Protein AF-A0A7Y6K4Y2-F1 (afdb_monomer_lite)

Secondary structure (DSSP, 8-state):
----PPPPP-TT---HHHHHHHHHTTHHHHSS--HHHHHHHH-HHHHHHHHHHS----GGG-SHHHHHHHHHHHHHHS-HHHHHHHHHHHHHHHHHHHHH-HHHHHHHHHHHHHHHHH-TTS-HHHHHHHHHHHHHHHHHHHHHTT-

pLDDT: mean 89.38, std 15.63, range [39.25, 98.62]

InterPro domains:
  IPR052194 Guanosine-3',5'-bis(diphosphate) 3'-pyrophosphohydrolase [PTHR46246] (15-105)

Sequence (147 aa):
MPLRRPPRQLEGKPDRARFAAAWLHDTAEDTAVPLSLIETEFGTRVGQLVGELTAISTPEDGDRATRKALDRTHTAQASAAAQTIKAADLISNLSTVEARDPQFAAVYMREKQLLLEVLTKADERLRSDVRAIIEDYFTRQGSDERA

Foldseek 3Di:
DDDDDDPDDDDPDPPVLLVLLLVCQCVCPVHPDHLVVVCVPVNDSNSLLSVLSHQDDDPVQDDPVSSLVRSLVSNLPGAQSSLQSVLVVLLVVLVPCCVVPVPCNVVVLVSVVSSLVSSPSYDVVSSVSSVVSSVVVVVVVVVVVVD

Radius of gyration: 18.82 Å; chains: 1; bounding box: 38×26×80 Å

Structure (mmCIF, N/CA/C/O backbone):
data_AF-A0A7Y6K4Y2-F1
#
_entry.id   AF-A0A7Y6K4Y2-F1
#
loop_
_atom_site.group_PDB
_atom_site.id
_atom_site.type_symbol
_atom_site.label_atom_id
_atom_site.label_alt_id
_atom_site.label_comp_id
_atom_site.label_asym_id
_atom_site.label_entity_id
_atom_site.label_seq_id
_atom_site.pdbx_PDB_ins_code
_atom_site.Cartn_x
_atom_site.Cartn_y
_atom_site.Cartn_z
_atom_site.occupancy
_atom_site.B_iso_or_equiv
_atom_site.auth_seq_id
_atom_site.auth_comp_id
_atom_site.auth_asym_id
_atom_site.auth_atom_id
_atom_site.pdbx_PDB_model_num
ATOM 1 N N . MET A 1 1 ? -1.873 -12.175 -53.356 1.00 43.81 1 MET A N 1
ATOM 2 C CA . MET A 1 1 ? -1.068 -11.932 -52.139 1.00 43.81 1 MET A CA 1
ATOM 3 C C . MET A 1 1 ? -2.035 -11.628 -50.996 1.00 43.81 1 MET A C 1
ATOM 5 O O . MET A 1 1 ? -2.690 -10.595 -51.076 1.00 43.81 1 MET A O 1
ATOM 9 N N . PRO A 1 2 ? -2.264 -12.520 -50.016 1.00 47.53 2 PRO A N 1
ATOM 10 C CA . PRO A 1 2 ? -3.248 -12.244 -48.977 1.00 47.53 2 PRO A CA 1
ATOM 11 C C . PRO A 1 2 ? -2.631 -11.356 -47.891 1.00 47.53 2 PRO A C 1
ATOM 13 O O . PRO A 1 2 ? -1.590 -11.675 -47.317 1.00 47.53 2 PRO A O 1
ATOM 16 N N . LEU A 1 3 ? -3.287 -10.228 -47.628 1.00 46.34 3 LEU A N 1
ATOM 17 C CA . LEU A 1 3 ? -2.974 -9.303 -46.544 1.00 46.34 3 LEU A CA 1
ATOM 18 C C . LEU A 1 3 ? -3.149 -10.023 -45.196 1.00 46.34 3 LEU A C 1
ATOM 20 O O . LEU A 1 3 ? -4.267 -10.365 -44.804 1.00 46.34 3 LEU A O 1
ATOM 24 N N . ARG A 1 4 ? -2.046 -10.254 -44.474 1.00 54.81 4 ARG A N 1
ATOM 25 C CA . ARG A 1 4 ? -2.077 -10.665 -43.063 1.00 54.81 4 ARG A CA 1
ATOM 26 C C . ARG A 1 4 ? -2.702 -9.522 -42.260 1.00 54.81 4 ARG A C 1
ATOM 28 O O . ARG A 1 4 ? -2.071 -8.485 -42.079 1.00 54.81 4 ARG A O 1
ATOM 35 N N . ARG A 1 5 ? -3.931 -9.698 -41.765 1.00 50.78 5 ARG A N 1
ATOM 36 C CA . ARG A 1 5 ? -4.442 -8.841 -40.684 1.00 50.78 5 ARG A CA 1
ATOM 37 C C . ARG A 1 5 ? -3.547 -9.058 -39.455 1.00 50.78 5 ARG A C 1
ATOM 39 O O . ARG A 1 5 ? -3.260 -10.220 -39.153 1.00 50.78 5 ARG A O 1
ATOM 46 N N . PRO A 1 6 ? -3.102 -8.006 -38.746 1.00 49.78 6 PRO A N 1
ATOM 47 C CA . PRO A 1 6 ? -2.457 -8.200 -37.455 1.00 49.78 6 PRO A CA 1
ATOM 48 C C . PRO A 1 6 ? -3.442 -8.906 -36.506 1.00 49.78 6 PRO A C 1
ATOM 50 O O . PRO A 1 6 ? -4.658 -8.701 -36.626 1.00 49.78 6 PRO A O 1
ATOM 53 N N . PRO A 1 7 ? -2.960 -9.777 -35.602 1.00 52.00 7 PRO A N 1
ATOM 54 C CA . PRO A 1 7 ? -3.830 -10.437 -34.641 1.00 52.00 7 PRO A CA 1
ATOM 55 C C . PRO A 1 7 ? -4.555 -9.369 -33.819 1.00 52.00 7 PRO A C 1
ATOM 57 O O . PRO A 1 7 ? -3.923 -8.436 -33.322 1.00 52.00 7 PRO A O 1
ATOM 60 N N . ARG A 1 8 ? -5.885 -9.504 -33.695 1.00 55.81 8 ARG A N 1
ATOM 61 C CA . ARG A 1 8 ? -6.684 -8.725 -32.741 1.00 55.81 8 ARG A CA 1
ATOM 62 C C . ARG A 1 8 ? -5.973 -8.790 -31.393 1.00 55.81 8 ARG A C 1
ATOM 64 O O . ARG A 1 8 ? -5.749 -9.887 -30.875 1.00 55.81 8 ARG A O 1
ATOM 71 N N . GLN A 1 9 ? -5.582 -7.634 -30.864 1.00 47.59 9 GLN A N 1
ATOM 72 C CA . GLN A 1 9 ? -5.119 -7.540 -29.490 1.00 47.59 9 GLN A CA 1
ATOM 73 C C . GLN A 1 9 ? -6.189 -8.151 -28.587 1.00 47.59 9 GLN A C 1
ATOM 75 O O . GLN A 1 9 ? -7.390 -8.034 -28.826 1.00 47.59 9 GLN A O 1
ATOM 80 N N . LEU A 1 10 ? -5.706 -8.918 -27.624 1.00 41.88 10 LEU A N 1
ATOM 81 C CA . LEU A 1 10 ? -6.474 -9.822 -26.791 1.00 41.88 10 LEU A CA 1
ATOM 82 C C . LEU A 1 10 ? -7.302 -9.022 -25.783 1.00 41.88 10 LEU A C 1
ATOM 84 O O . LEU A 1 10 ? -6.910 -8.881 -24.628 1.00 41.88 10 LEU A O 1
ATOM 88 N N . GLU A 1 11 ? -8.441 -8.499 -26.221 1.00 39.25 11 GLU A N 1
ATOM 89 C CA . GLU A 1 11 ? -9.492 -8.031 -25.322 1.00 39.25 11 GLU A CA 1
ATOM 90 C C . GLU A 1 11 ? -9.964 -9.221 -24.471 1.00 39.25 11 GLU A C 1
ATOM 92 O O . GLU A 1 11 ? -10.426 -10.235 -24.995 1.00 39.25 11 GLU A O 1
ATOM 97 N N . GLY A 1 12 ? -9.777 -9.122 -23.150 1.00 47.88 12 GLY A N 1
ATOM 98 C CA . GLY A 1 12 ? -10.297 -10.087 -22.177 1.00 47.88 12 GLY A CA 1
ATOM 99 C C . GLY A 1 12 ? -9.300 -11.071 -21.551 1.00 47.88 12 GLY A C 1
ATOM 100 O O . GLY A 1 12 ? -9.737 -11.969 -20.834 1.00 47.88 12 GLY A O 1
ATOM 101 N N . LYS A 1 13 ? -7.977 -10.946 -21.751 1.00 51.12 13 LYS A N 1
ATOM 102 C CA . LYS A 1 13 ? -7.033 -11.740 -20.936 1.00 51.12 13 LYS A CA 1
ATOM 103 C C . LYS A 1 13 ? -6.930 -11.168 -19.514 1.00 51.12 13 LYS A C 1
ATOM 105 O O . LYS A 1 13 ? -6.742 -9.960 -19.386 1.00 51.12 13 LYS A O 1
ATOM 110 N N . PRO A 1 14 ? -6.990 -12.005 -18.456 1.00 58.53 14 PRO A N 1
ATOM 111 C CA . PRO A 1 14 ? -6.700 -11.549 -17.102 1.00 58.53 14 PRO A CA 1
ATOM 112 C C . PRO A 1 14 ? -5.293 -10.949 -17.063 1.00 58.53 14 PRO A C 1
ATOM 114 O O . PRO A 1 14 ? -4.358 -11.531 -17.626 1.00 58.53 14 PRO A O 1
ATOM 117 N N . ASP A 1 15 ? -5.153 -9.792 -16.415 1.00 79.31 15 ASP A N 1
ATOM 118 C CA . ASP A 1 15 ? -3.868 -9.122 -16.230 1.00 79.31 15 ASP A CA 1
ATOM 119 C C . ASP A 1 15 ? -2.993 -9.963 -15.290 1.00 79.31 15 ASP A C 1
ATOM 121 O O . ASP A 1 15 ? -2.992 -9.804 -14.071 1.00 79.31 15 ASP A O 1
ATOM 125 N N . ARG A 1 16 ? -2.278 -10.933 -15.871 1.00 89.00 16 ARG A N 1
ATOM 126 C CA . ARG A 1 16 ? -1.392 -11.848 -15.141 1.00 89.00 16 ARG A CA 1
ATOM 127 C C . ARG A 1 16 ? -0.328 -11.092 -14.353 1.00 89.00 16 ARG A C 1
ATOM 129 O O . ARG A 1 16 ? 0.051 -11.555 -13.282 1.00 89.00 16 ARG A O 1
ATOM 136 N N . ALA A 1 17 ? 0.119 -9.940 -14.858 1.00 92.25 17 ALA A N 1
ATOM 137 C CA . ALA A 1 17 ? 1.111 -9.129 -14.171 1.00 92.25 17 ALA A CA 1
ATOM 138 C C . ALA A 1 17 ? 0.533 -8.520 -12.892 1.00 92.25 17 ALA A C 1
ATOM 140 O O . ALA A 1 17 ? 1.201 -8.536 -11.865 1.00 92.25 17 ALA A O 1
ATOM 141 N N . ARG A 1 18 ? -0.731 -8.079 -12.916 1.00 93.44 18 ARG A N 1
ATOM 142 C CA . ARG A 1 18 ? -1.435 -7.621 -11.712 1.00 93.44 18 ARG A CA 1
ATOM 143 C C . ARG A 1 18 ? -1.526 -8.712 -10.641 1.00 93.44 18 ARG A C 1
ATOM 145 O O . ARG A 1 18 ? -1.297 -8.422 -9.474 1.00 93.44 18 ARG A O 1
ATOM 152 N N . PHE A 1 19 ? -1.834 -9.955 -11.015 1.00 94.69 19 PHE A N 1
ATOM 153 C CA . PHE A 1 19 ? -1.872 -11.061 -10.049 1.00 94.69 19 PHE A CA 1
ATOM 154 C C . PHE A 1 19 ? -0.486 -11.384 -9.487 1.00 94.69 19 PHE A C 1
ATOM 156 O O . PHE A 1 19 ? -0.349 -11.511 -8.276 1.00 94.69 19 PHE A O 1
ATOM 163 N N . ALA A 1 20 ? 0.539 -11.479 -10.338 1.00 96.56 20 ALA A N 1
ATOM 164 C CA . ALA A 1 20 ? 1.909 -11.703 -9.880 1.00 96.56 20 ALA A CA 1
ATOM 165 C C . ALA A 1 20 ? 2.381 -10.581 -8.941 1.00 96.56 20 ALA A C 1
ATOM 167 O O . ALA A 1 20 ? 2.916 -10.859 -7.875 1.00 96.56 20 ALA A O 1
ATOM 168 N N . ALA A 1 21 ? 2.107 -9.321 -9.288 1.00 97.31 21 ALA A N 1
ATOM 169 C CA . ALA A 1 21 ? 2.432 -8.180 -8.441 1.00 97.31 21 ALA A CA 1
ATOM 170 C C . ALA A 1 21 ? 1.672 -8.205 -7.108 1.00 97.31 21 ALA A C 1
ATOM 172 O O . ALA A 1 21 ? 2.263 -7.892 -6.086 1.00 97.31 21 ALA A O 1
ATOM 173 N N . ALA A 1 22 ? 0.404 -8.631 -7.085 1.00 96.25 22 ALA A N 1
ATOM 174 C CA . ALA A 1 22 ? -0.340 -8.797 -5.835 1.00 96.25 22 ALA A CA 1
ATOM 175 C C . ALA A 1 22 ? 0.308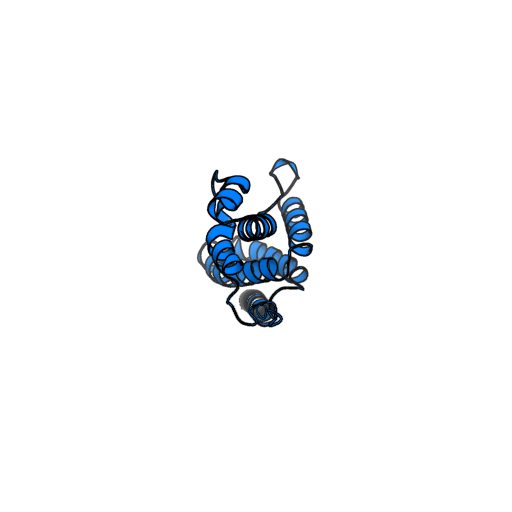 -9.836 -4.905 1.00 96.25 22 ALA A C 1
ATOM 177 O O . ALA A 1 22 ? 0.389 -9.613 -3.702 1.00 96.25 22 ALA A O 1
ATOM 178 N N . TRP A 1 23 ? 0.830 -10.936 -5.453 1.00 96.31 23 TRP A N 1
ATOM 179 C CA . TRP A 1 23 ? 1.582 -11.925 -4.672 1.00 96.31 23 TRP A CA 1
ATOM 180 C C . TRP A 1 23 ? 2.936 -11.408 -4.170 1.00 96.31 23 TRP A C 1
ATOM 182 O O . TRP A 1 23 ? 3.405 -11.865 -3.135 1.00 96.31 23 TRP A O 1
ATOM 192 N N . LEU A 1 24 ? 3.560 -10.477 -4.893 1.00 96.88 24 LEU A N 1
ATOM 193 C CA . LEU A 1 24 ? 4.919 -9.992 -4.626 1.00 96.88 24 LEU A CA 1
ATOM 194 C C . LEU A 1 24 ? 4.972 -8.618 -3.944 1.00 96.88 24 LEU A C 1
ATOM 196 O O . LEU A 1 24 ? 6.067 -8.102 -3.734 1.00 96.88 24 LEU A O 1
ATOM 200 N N . HIS A 1 25 ? 3.829 -8.005 -3.632 1.00 95.50 25 HIS A N 1
ATOM 201 C CA . HIS A 1 25 ? 3.756 -6.577 -3.307 1.00 95.50 25 HIS A CA 1
ATOM 202 C C . HIS A 1 25 ? 4.627 -6.154 -2.112 1.00 95.50 25 HIS A C 1
ATOM 204 O O . HIS A 1 25 ? 5.246 -5.096 -2.182 1.00 95.50 25 HIS A O 1
ATOM 210 N N . ASP A 1 26 ? 4.748 -7.011 -1.096 1.00 94.00 26 ASP A N 1
ATOM 211 C CA . ASP A 1 26 ? 5.583 -6.770 0.089 1.00 94.00 26 ASP A CA 1
ATOM 212 C C . ASP A 1 26 ? 7.004 -7.331 -0.046 1.00 94.00 26 ASP A C 1
ATOM 214 O O . ASP A 1 26 ? 7.861 -7.083 0.794 1.00 94.00 26 ASP A O 1
ATOM 218 N N . THR A 1 27 ? 7.311 -8.082 -1.109 1.00 95.75 27 THR A N 1
ATOM 219 C CA . THR A 1 27 ? 8.594 -8.803 -1.214 1.00 95.75 27 THR A CA 1
ATOM 220 C C . THR A 1 27 ? 9.790 -7.852 -1.194 1.00 95.75 27 THR A C 1
ATOM 222 O O . THR A 1 27 ? 10.799 -8.163 -0.569 1.00 95.75 27 THR A O 1
ATOM 225 N N . ALA A 1 28 ? 9.684 -6.696 -1.847 1.00 93.88 28 ALA A N 1
ATOM 226 C CA . ALA A 1 28 ? 10.754 -5.700 -1.854 1.00 93.88 28 ALA A CA 1
ATOM 227 C C . ALA A 1 28 ? 10.840 -4.878 -0.552 1.00 93.88 28 ALA A C 1
ATOM 229 O O . ALA A 1 28 ? 11.876 -4.268 -0.306 1.00 93.88 28 ALA A O 1
ATOM 230 N N . GLU A 1 29 ? 9.773 -4.843 0.256 1.00 91.62 29 GLU A N 1
ATOM 231 C CA . GLU A 1 29 ? 9.711 -4.074 1.510 1.00 91.62 29 GLU A CA 1
ATOM 232 C C . GLU A 1 29 ? 10.145 -4.930 2.711 1.00 91.62 29 GLU A C 1
ATOM 234 O O . GLU A 1 29 ? 10.975 -4.507 3.514 1.00 91.62 29 GLU A O 1
ATOM 239 N N . ASP A 1 30 ? 9.657 -6.169 2.783 1.00 93.06 30 ASP A N 1
ATOM 240 C CA . ASP A 1 30 ? 9.824 -7.058 3.938 1.00 93.06 30 ASP A CA 1
ATOM 241 C C . ASP A 1 30 ? 11.028 -8.003 3.821 1.00 93.06 30 ASP A C 1
ATOM 243 O O . ASP A 1 30 ? 11.335 -8.767 4.742 1.00 93.06 30 ASP A O 1
ATOM 247 N N . THR A 1 31 ? 11.721 -7.994 2.681 1.00 94.88 31 THR A N 1
ATOM 248 C CA . THR A 1 31 ? 12.863 -8.879 2.430 1.00 94.88 31 THR A CA 1
ATOM 249 C C . THR A 1 31 ? 14.035 -8.134 1.793 1.00 94.88 31 THR A C 1
ATOM 251 O O . THR A 1 31 ? 13.931 -6.980 1.397 1.00 94.88 31 THR A O 1
ATOM 254 N N . ALA A 1 32 ? 15.176 -8.814 1.653 1.00 93.31 32 ALA A N 1
ATOM 255 C CA . ALA A 1 32 ? 16.353 -8.272 0.971 1.00 93.31 32 ALA A CA 1
ATOM 256 C C . ALA A 1 32 ? 16.300 -8.407 -0.569 1.00 93.31 32 ALA A C 1
ATOM 258 O O . ALA A 1 32 ? 17.324 -8.233 -1.233 1.00 93.31 32 ALA A O 1
ATOM 259 N N . VAL A 1 33 ? 15.151 -8.773 -1.151 1.00 96.38 33 VAL A N 1
ATOM 260 C CA . VAL A 1 33 ? 15.001 -8.958 -2.602 1.00 96.38 33 VAL A CA 1
ATOM 261 C C . VAL A 1 33 ? 14.873 -7.597 -3.300 1.00 96.38 33 VAL A C 1
ATOM 263 O O . VAL A 1 33 ? 13.907 -6.876 -3.059 1.00 96.38 33 VAL A O 1
ATOM 266 N N . PRO A 1 34 ? 15.791 -7.236 -4.217 1.00 96.25 34 PRO A N 1
ATOM 267 C CA . PRO A 1 34 ? 15.710 -5.963 -4.921 1.00 96.25 34 PRO A CA 1
ATOM 268 C C . PRO A 1 34 ? 14.668 -5.997 -6.049 1.00 96.25 34 PRO A C 1
ATOM 270 O O . PRO A 1 34 ? 14.484 -7.017 -6.719 1.00 96.25 34 PRO A O 1
ATOM 273 N N . LEU A 1 35 ? 14.066 -4.838 -6.348 1.00 96.25 35 LEU A N 1
ATOM 274 C CA . LEU A 1 35 ? 13.123 -4.670 -7.467 1.00 96.25 35 LEU A CA 1
ATOM 275 C C . LEU A 1 35 ? 13.703 -5.123 -8.818 1.00 96.25 35 LEU A C 1
ATOM 277 O O . LEU A 1 35 ? 12.977 -5.674 -9.643 1.00 96.25 35 LEU A O 1
ATOM 281 N N . SER A 1 36 ? 15.011 -4.947 -9.035 1.00 97.00 36 SER A N 1
ATOM 282 C CA . SER A 1 36 ? 15.694 -5.381 -10.261 1.00 97.00 36 SER A CA 1
ATOM 283 C C . SER A 1 36 ? 15.670 -6.899 -10.456 1.00 97.00 36 SER A C 1
ATOM 285 O O . SER A 1 36 ? 15.561 -7.373 -11.588 1.00 97.00 36 SER A O 1
ATOM 287 N N . LEU A 1 37 ? 15.732 -7.673 -9.367 1.00 97.75 37 LEU A N 1
ATOM 288 C CA . LEU A 1 37 ? 15.608 -9.127 -9.431 1.00 97.75 37 LEU A CA 1
ATOM 289 C C . LEU A 1 37 ? 14.164 -9.527 -9.747 1.00 97.75 37 LEU A C 1
ATOM 291 O O . LEU A 1 37 ? 13.946 -10.377 -10.602 1.00 97.75 37 LEU A O 1
ATOM 295 N N . ILE A 1 38 ? 13.177 -8.860 -9.142 1.00 97.50 38 ILE A N 1
ATOM 296 C CA . ILE A 1 38 ? 11.757 -9.086 -9.457 1.00 97.50 38 ILE A CA 1
ATOM 297 C C . ILE A 1 38 ? 11.479 -8.804 -10.938 1.00 97.50 38 ILE A C 1
ATOM 299 O O . ILE A 1 38 ? 10.815 -9.593 -11.608 1.00 97.50 38 ILE A O 1
ATOM 303 N N . GLU A 1 39 ? 12.014 -7.709 -11.476 1.00 96.25 39 GLU A N 1
ATOM 304 C CA . GLU A 1 39 ? 11.907 -7.396 -12.900 1.00 96.25 39 GLU A CA 1
ATOM 305 C C . GLU A 1 39 ? 12.586 -8.452 -13.785 1.00 96.25 39 GLU A C 1
ATOM 307 O O . GLU A 1 39 ? 12.013 -8.845 -14.802 1.00 96.25 39 GLU A O 1
ATOM 312 N N . THR A 1 40 ? 13.767 -8.937 -13.399 1.00 97.25 40 THR A N 1
ATOM 313 C CA . THR A 1 40 ? 14.505 -9.955 -14.166 1.00 97.25 40 THR A CA 1
ATOM 314 C C . THR A 1 40 ? 13.745 -11.283 -14.221 1.00 97.25 40 THR A C 1
ATOM 316 O O . THR A 1 40 ? 13.639 -11.884 -15.288 1.00 97.25 40 THR A O 1
ATOM 319 N N . GLU A 1 41 ? 13.170 -11.717 -13.097 1.00 97.75 41 GLU A N 1
ATOM 320 C CA . GLU A 1 41 ? 12.511 -13.024 -12.971 1.00 97.75 41 GLU A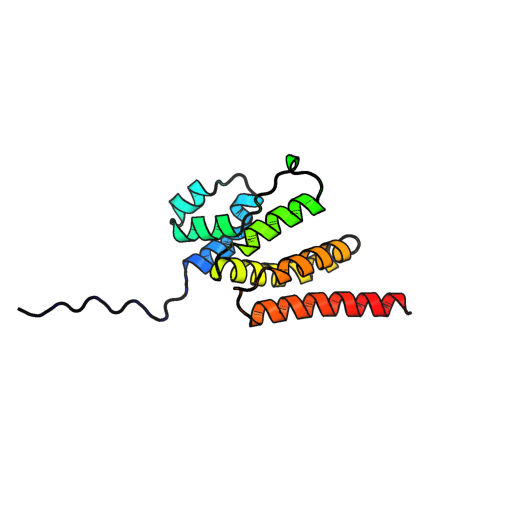 CA 1
ATOM 321 C C . GLU A 1 41 ? 11.049 -13.021 -13.455 1.00 97.75 41 GLU A C 1
ATOM 323 O O . GLU A 1 41 ? 10.579 -13.990 -14.052 1.00 97.75 41 GLU A O 1
ATOM 328 N N . PHE A 1 42 ? 10.310 -11.929 -13.227 1.00 95.56 42 PHE A N 1
ATOM 329 C CA . PHE A 1 42 ? 8.866 -11.849 -13.507 1.00 95.56 42 PHE A CA 1
ATOM 330 C C . PHE A 1 42 ? 8.509 -10.894 -14.655 1.00 95.56 42 PHE A C 1
ATOM 332 O O . PHE A 1 42 ? 7.349 -10.823 -15.078 1.00 95.56 42 PHE A O 1
ATOM 339 N N . GLY A 1 43 ? 9.502 -10.185 -15.192 1.00 96.19 43 GLY A N 1
ATOM 340 C CA . GLY A 1 43 ? 9.369 -9.238 -16.289 1.00 96.19 43 GLY A CA 1
ATOM 341 C C . GLY A 1 43 ? 9.070 -7.806 -15.840 1.00 96.19 43 GLY A C 1
ATOM 342 O O . GLY A 1 43 ? 8.480 -7.549 -14.786 1.00 96.19 43 GLY A O 1
ATOM 343 N N . THR A 1 44 ? 9.405 -6.857 -16.717 1.00 96.31 44 THR A N 1
ATOM 344 C CA . THR A 1 44 ? 9.301 -5.405 -16.491 1.00 96.31 44 THR A CA 1
ATOM 345 C C . THR A 1 44 ? 7.949 -4.956 -15.956 1.00 96.31 44 THR A C 1
ATOM 347 O O . THR A 1 44 ? 7.890 -4.152 -15.031 1.00 96.31 44 THR A O 1
ATOM 350 N N . ARG A 1 45 ? 6.836 -5.485 -16.482 1.00 96.19 45 ARG A N 1
ATOM 351 C CA . ARG A 1 45 ? 5.509 -5.045 -16.027 1.00 96.19 45 ARG A CA 1
ATOM 352 C C . ARG A 1 45 ? 5.233 -5.416 -14.565 1.00 96.19 45 ARG A C 1
ATOM 354 O O . ARG A 1 45 ? 4.586 -4.637 -13.874 1.00 96.19 45 ARG A O 1
ATOM 361 N N . VAL A 1 46 ? 5.703 -6.578 -14.104 1.00 97.38 46 VAL A N 1
ATOM 362 C CA . VAL A 1 46 ? 5.550 -6.997 -12.701 1.00 97.38 46 VAL A CA 1
ATOM 363 C C . VAL A 1 46 ? 6.460 -6.161 -11.811 1.00 97.38 46 VAL A C 1
ATOM 365 O O . VAL A 1 46 ? 5.972 -5.597 -10.839 1.00 97.38 46 VAL A O 1
ATOM 368 N N . GLY A 1 47 ? 7.735 -6.001 -12.184 1.00 97.31 47 GLY A N 1
ATOM 369 C CA . GLY A 1 47 ? 8.683 -5.165 -11.438 1.00 97.31 47 GLY A CA 1
ATOM 370 C C . GLY A 1 47 ? 8.198 -3.722 -11.261 1.00 97.31 47 GLY A C 1
ATOM 371 O O . GLY A 1 47 ? 8.234 -3.195 -10.153 1.00 97.31 47 GLY A O 1
ATOM 372 N N . GLN A 1 48 ? 7.643 -3.116 -12.317 1.00 97.56 48 GLN A N 1
ATOM 373 C CA . GLN A 1 48 ? 7.025 -1.787 -12.251 1.00 97.56 48 GLN A CA 1
ATOM 374 C C . GLN A 1 48 ? 5.862 -1.732 -11.257 1.00 97.56 48 GLN A C 1
ATOM 376 O O . GLN A 1 48 ? 5.820 -0.841 -10.416 1.00 97.56 48 GLN A O 1
ATOM 381 N N . LEU A 1 49 ? 4.930 -2.689 -11.328 1.00 98.00 49 LEU A N 1
ATOM 382 C CA . LEU A 1 49 ? 3.787 -2.726 -10.414 1.00 98.00 49 LEU A CA 1
ATOM 383 C C . LEU A 1 49 ? 4.220 -2.916 -8.959 1.00 98.00 49 LEU A C 1
ATOM 385 O O . LEU A 1 49 ? 3.656 -2.270 -8.086 1.00 98.00 49 LEU A O 1
ATOM 389 N N . VAL A 1 50 ? 5.210 -3.773 -8.699 1.00 98.06 50 VAL A N 1
ATOM 390 C CA . VAL A 1 50 ? 5.745 -3.959 -7.344 1.00 98.06 50 VAL A CA 1
ATOM 391 C C . VAL A 1 50 ? 6.424 -2.677 -6.861 1.00 98.06 50 VAL A C 1
ATOM 393 O O . VAL A 1 50 ? 6.114 -2.222 -5.770 1.00 98.06 50 VAL A O 1
ATOM 396 N N . GLY A 1 51 ? 7.233 -2.012 -7.690 1.00 97.88 51 GLY A N 1
ATOM 397 C CA . GLY A 1 51 ? 7.843 -0.727 -7.323 1.00 97.88 51 GLY A CA 1
ATOM 398 C C . GLY A 1 51 ? 6.824 0.386 -7.039 1.00 97.88 51 GLY A C 1
ATOM 399 O O . GLY A 1 51 ? 7.027 1.206 -6.147 1.00 97.88 51 GLY A O 1
ATOM 400 N N . GLU A 1 52 ? 5.690 0.403 -7.745 1.00 98.31 52 GLU A N 1
ATOM 401 C CA . GLU A 1 52 ? 4.568 1.304 -7.439 1.00 98.31 52 GLU A CA 1
ATOM 402 C C . GLU A 1 52 ? 3.887 0.979 -6.091 1.00 98.31 52 GLU A C 1
ATOM 404 O O . GLU A 1 52 ? 3.245 1.849 -5.503 1.00 98.31 52 GLU A O 1
ATOM 409 N N . LEU A 1 53 ? 3.992 -0.265 -5.612 1.00 97.75 53 LEU A N 1
ATOM 410 C CA . LEU A 1 53 ? 3.372 -0.748 -4.374 1.00 97.75 53 LEU A CA 1
ATOM 411 C C . LEU A 1 53 ? 4.279 -0.619 -3.144 1.00 97.75 53 LEU A C 1
ATOM 413 O O . LEU A 1 53 ? 3.744 -0.551 -2.034 1.00 97.75 53 LEU A O 1
ATOM 417 N N . THR A 1 54 ? 5.597 -0.570 -3.337 1.00 96.94 54 THR A N 1
ATOM 418 C CA . THR A 1 54 ? 6.611 -0.481 -2.277 1.00 96.94 54 THR A CA 1
ATOM 419 C C . THR A 1 54 ? 6.705 0.932 -1.695 1.00 96.94 54 THR A C 1
ATOM 421 O O . THR A 1 54 ? 6.684 1.921 -2.436 1.00 96.94 54 THR A O 1
ATOM 424 N N . ALA A 1 55 ? 6.808 1.036 -0.366 1.00 95.50 55 ALA A N 1
ATOM 425 C CA . ALA A 1 55 ? 7.087 2.302 0.308 1.00 95.50 55 ALA A CA 1
ATOM 426 C C . ALA A 1 55 ? 8.435 2.895 -0.138 1.00 95.50 55 ALA A C 1
ATOM 428 O O . ALA A 1 55 ? 9.401 2.173 -0.376 1.00 95.50 55 ALA A O 1
ATOM 429 N N . ILE A 1 56 ? 8.504 4.223 -0.248 1.00 96.12 56 ILE A N 1
ATOM 430 C CA . ILE A 1 56 ? 9.734 4.922 -0.661 1.00 96.12 56 ILE A CA 1
ATOM 431 C C . ILE A 1 56 ? 10.417 5.641 0.497 1.00 96.12 56 ILE A C 1
ATOM 433 O O . ILE A 1 56 ? 11.563 6.057 0.355 1.00 96.12 56 ILE A O 1
ATOM 437 N N . SER A 1 57 ? 9.705 5.832 1.608 1.00 96.56 57 SER A N 1
ATOM 438 C CA . SER A 1 57 ? 10.247 6.538 2.758 1.00 96.56 57 SER A CA 1
ATOM 439 C C . SER A 1 57 ? 11.265 5.694 3.520 1.00 96.56 57 SER A C 1
ATOM 441 O O . SER A 1 57 ? 11.115 4.481 3.673 1.00 96.56 57 SER A O 1
ATOM 443 N N . THR A 1 58 ? 12.286 6.354 4.054 1.00 95.44 58 THR A N 1
ATOM 444 C CA . THR A 1 58 ? 13.304 5.750 4.915 1.00 95.44 58 THR A CA 1
ATOM 445 C C . THR A 1 58 ? 13.220 6.320 6.335 1.00 95.44 58 THR A C 1
ATOM 447 O O . THR A 1 58 ? 12.588 7.357 6.556 1.00 95.44 58 THR A O 1
ATOM 450 N N . PRO A 1 59 ? 13.823 5.669 7.349 1.00 95.12 59 PRO A N 1
ATOM 451 C CA . PRO A 1 59 ? 13.853 6.199 8.715 1.00 95.12 59 PRO A CA 1
ATOM 452 C C . PRO A 1 59 ? 14.428 7.621 8.827 1.00 95.12 59 PRO A C 1
ATOM 454 O O . PRO A 1 59 ? 14.049 8.360 9.735 1.00 95.12 59 PRO A O 1
ATOM 457 N N . GLU A 1 60 ? 15.308 8.007 7.904 1.00 97.12 60 GLU A N 1
ATOM 458 C CA . GLU A 1 60 ? 15.954 9.319 7.839 1.00 97.12 60 GLU A CA 1
ATOM 459 C C . GLU A 1 60 ? 15.014 10.436 7.357 1.00 97.12 60 GLU A C 1
ATOM 461 O O . GLU A 1 60 ? 15.274 11.604 7.642 1.00 97.12 60 GLU A O 1
ATOM 466 N N . ASP A 1 61 ? 13.897 10.100 6.702 1.00 96.94 61 ASP A N 1
ATOM 467 C CA . ASP A 1 61 ? 12.919 11.075 6.194 1.00 96.94 61 ASP A CA 1
ATOM 468 C C . ASP A 1 61 ? 12.073 11.739 7.296 1.00 96.94 61 ASP A C 1
ATOM 470 O O . ASP A 1 61 ? 11.242 12.607 7.022 1.00 96.94 61 ASP A O 1
ATOM 474 N N . GLY A 1 62 ? 12.265 11.348 8.557 1.00 97.12 62 GLY A N 1
ATOM 475 C CA . GLY A 1 62 ? 11.629 11.974 9.713 1.00 97.12 62 GLY A CA 1
ATOM 476 C C . GLY A 1 62 ? 10.679 11.042 10.449 1.00 97.12 62 GLY A C 1
ATOM 477 O O . GLY A 1 62 ? 10.863 9.827 10.473 1.00 97.12 62 GLY A O 1
ATOM 478 N N . ASP A 1 63 ? 9.674 11.610 11.114 1.00 97.69 63 ASP A N 1
ATOM 479 C CA . ASP A 1 63 ? 8.741 10.849 11.946 1.00 97.69 63 ASP A CA 1
ATOM 480 C C . ASP A 1 63 ? 7.753 9.993 11.127 1.00 97.69 63 ASP A C 1
ATOM 482 O O . ASP A 1 63 ? 7.676 10.053 9.899 1.00 97.69 63 ASP A O 1
ATOM 486 N N . ARG A 1 64 ? 6.970 9.156 11.819 1.00 95.88 64 ARG A N 1
ATOM 487 C CA . ARG A 1 64 ? 6.002 8.250 11.179 1.00 95.88 64 ARG A CA 1
ATOM 488 C C . ARG A 1 64 ? 4.997 9.000 10.298 1.00 95.88 64 ARG A C 1
ATOM 490 O O . ARG A 1 64 ? 4.679 8.520 9.212 1.00 95.88 64 ARG A O 1
ATOM 497 N N . ALA A 1 65 ? 4.509 10.152 10.756 1.00 96.19 65 ALA A N 1
ATOM 498 C CA . ALA A 1 65 ? 3.534 10.947 10.019 1.00 96.19 65 ALA A CA 1
ATOM 499 C C . ALA A 1 65 ? 4.124 11.473 8.702 1.00 96.19 65 ALA A C 1
ATOM 501 O O . ALA A 1 65 ? 3.481 11.363 7.654 1.00 96.19 65 ALA A O 1
ATOM 502 N N . THR A 1 66 ? 5.364 11.964 8.745 1.00 97.75 66 THR A N 1
ATOM 503 C CA . THR A 1 66 ? 6.108 12.448 7.576 1.00 97.75 66 THR A CA 1
ATOM 504 C C . THR A 1 66 ? 6.336 11.323 6.572 1.00 97.75 66 THR A C 1
ATOM 506 O O . THR A 1 66 ? 5.949 11.444 5.408 1.00 97.75 66 THR A O 1
ATOM 509 N N . ARG A 1 67 ? 6.839 10.173 7.036 1.00 98.12 67 ARG A N 1
ATOM 510 C CA . ARG A 1 67 ? 7.053 8.988 6.191 1.00 98.12 67 ARG A CA 1
ATOM 511 C C . ARG A 1 67 ? 5.764 8.508 5.519 1.00 98.12 67 ARG A C 1
ATOM 513 O O . ARG A 1 67 ? 5.719 8.335 4.304 1.00 98.12 67 ARG A O 1
ATOM 520 N N . LYS A 1 68 ? 4.658 8.416 6.269 1.00 97.50 68 LYS A N 1
ATOM 521 C CA . LYS A 1 68 ? 3.354 8.030 5.699 1.00 97.50 68 LYS A CA 1
ATOM 522 C C . LYS A 1 68 ? 2.766 9.068 4.745 1.00 97.50 68 LYS A C 1
ATOM 524 O O . LYS A 1 68 ? 1.990 8.698 3.865 1.00 97.50 68 LYS A O 1
ATOM 529 N N . ALA A 1 69 ? 3.116 10.347 4.869 1.00 97.88 69 ALA A N 1
ATOM 530 C CA . ALA A 1 69 ? 2.753 11.360 3.881 1.00 97.88 69 ALA A CA 1
ATOM 531 C C . ALA A 1 69 ? 3.539 11.213 2.567 1.00 97.88 69 ALA A C 1
ATOM 533 O O . ALA A 1 69 ? 2.943 11.339 1.491 1.00 97.88 69 ALA A O 1
ATOM 534 N N . LEU A 1 70 ? 4.832 10.888 2.643 1.00 98.25 70 LEU A N 1
ATOM 535 C CA . LEU A 1 70 ? 5.667 10.601 1.473 1.00 98.25 70 LEU A CA 1
ATOM 536 C C . LEU A 1 70 ? 5.167 9.359 0.726 1.00 98.25 70 LEU A C 1
ATOM 538 O O . LEU A 1 70 ? 4.861 9.444 -0.464 1.00 98.25 70 LEU A O 1
ATOM 542 N N . ASP A 1 71 ? 4.956 8.249 1.439 1.00 98.19 71 ASP A N 1
ATOM 543 C CA . ASP A 1 71 ? 4.448 7.001 0.850 1.00 98.19 71 ASP A CA 1
ATOM 544 C C . ASP A 1 71 ? 3.074 7.195 0.188 1.00 98.19 71 ASP A C 1
ATOM 546 O O . ASP A 1 71 ? 2.783 6.653 -0.883 1.00 98.19 71 ASP A O 1
ATOM 550 N N . ARG A 1 72 ? 2.203 8.005 0.804 1.00 98.31 72 ARG A N 1
ATOM 551 C CA . ARG A 1 72 ? 0.889 8.338 0.240 1.00 98.31 72 ARG A CA 1
ATOM 552 C C . ARG A 1 72 ? 1.019 9.170 -1.036 1.00 98.31 72 ARG A C 1
ATOM 554 O O . ARG A 1 72 ? 0.276 8.936 -1.986 1.00 98.31 72 ARG A O 1
ATOM 561 N N . THR A 1 73 ? 1.965 10.107 -1.080 1.00 98.31 73 THR A N 1
ATOM 562 C CA . THR A 1 73 ? 2.241 10.916 -2.279 1.00 98.31 73 THR A CA 1
ATOM 563 C C . THR A 1 73 ? 2.732 10.041 -3.432 1.00 98.31 73 THR A C 1
ATOM 565 O O . THR A 1 73 ? 2.234 10.181 -4.549 1.00 98.31 73 THR A O 1
ATOM 568 N N . HIS A 1 74 ? 3.627 9.089 -3.156 1.00 98.06 74 HIS A N 1
ATOM 569 C CA . HIS A 1 74 ? 4.044 8.058 -4.116 1.00 98.06 74 HIS A CA 1
ATOM 570 C C . HIS A 1 74 ? 2.851 7.235 -4.618 1.00 98.06 74 HIS A C 1
ATOM 572 O O . HIS A 1 74 ? 2.589 7.165 -5.820 1.00 98.06 74 HIS A O 1
ATOM 578 N N . THR A 1 75 ? 2.036 6.720 -3.694 1.00 98.31 75 THR A N 1
ATOM 579 C CA . THR A 1 75 ? 0.852 5.908 -4.021 1.00 98.31 75 THR A CA 1
ATOM 580 C C . THR A 1 75 ? -0.175 6.670 -4.876 1.00 98.31 75 THR A C 1
ATOM 582 O O . THR A 1 75 ? -0.814 6.090 -5.757 1.00 98.31 75 THR A O 1
ATOM 585 N N . ALA A 1 76 ? -0.329 7.983 -4.678 1.00 98.50 76 ALA A N 1
ATOM 586 C CA . ALA A 1 76 ? -1.220 8.816 -5.491 1.00 98.50 76 ALA A CA 1
ATOM 587 C C . ALA A 1 76 ? -0.827 8.817 -6.984 1.00 98.50 76 ALA A C 1
ATOM 589 O O .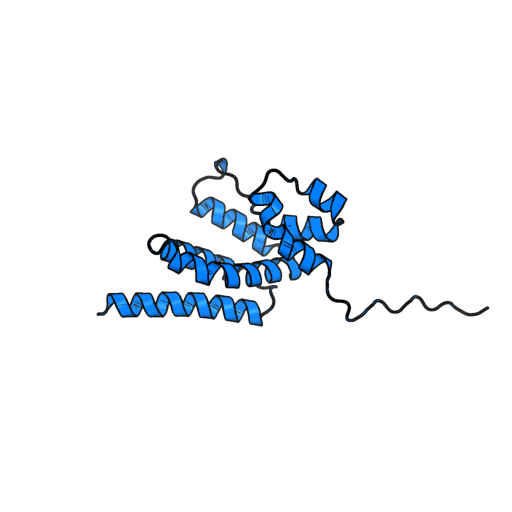 ALA A 1 76 ? -1.689 8.868 -7.870 1.00 98.50 76 ALA A O 1
ATOM 590 N N . GLN A 1 77 ? 0.475 8.722 -7.275 1.00 98.25 77 GLN A N 1
ATOM 591 C CA . GLN A 1 77 ? 1.002 8.685 -8.641 1.00 98.25 77 GLN A CA 1
ATOM 592 C C . GLN A 1 77 ? 0.927 7.295 -9.278 1.00 98.25 77 GLN A C 1
ATOM 594 O O . GLN A 1 77 ? 0.928 7.200 -10.507 1.00 98.25 77 GLN A O 1
ATOM 599 N N . ALA A 1 78 ? 0.766 6.240 -8.474 1.00 98.31 78 ALA A N 1
ATOM 600 C CA . ALA A 1 78 ? 0.690 4.862 -8.944 1.00 98.31 78 ALA A CA 1
ATOM 601 C C . ALA A 1 78 ? -0.417 4.637 -9.991 1.00 98.31 78 ALA A C 1
ATOM 603 O O . ALA A 1 78 ? -1.411 5.377 -10.091 1.00 98.31 78 ALA A O 1
ATOM 604 N N . SER A 1 79 ? -0.239 3.594 -10.799 1.00 98.25 79 SER A N 1
ATOM 605 C CA . SER A 1 79 ? -1.190 3.199 -11.832 1.00 98.25 79 SER A CA 1
ATOM 606 C C . SER A 1 79 ? -2.498 2.681 -11.228 1.00 98.25 79 SER A C 1
ATOM 608 O O . SER A 1 79 ? -2.554 2.236 -10.082 1.00 98.25 79 SER A O 1
ATOM 610 N N . ALA A 1 80 ? -3.570 2.675 -12.029 1.00 97.69 80 ALA A N 1
ATOM 611 C CA . ALA A 1 80 ? -4.857 2.104 -11.622 1.00 97.69 80 ALA A CA 1
ATOM 612 C C . ALA A 1 80 ? -4.726 0.643 -11.149 1.00 97.69 80 ALA A C 1
ATOM 614 O O . ALA A 1 80 ? -5.360 0.233 -10.177 1.00 97.69 80 ALA A O 1
ATOM 615 N N . ALA A 1 81 ? -3.861 -0.142 -11.800 1.00 96.88 81 ALA A N 1
ATOM 616 C CA . ALA A 1 81 ? -3.608 -1.529 -11.428 1.00 96.88 81 ALA A CA 1
ATOM 617 C C . ALA A 1 81 ? -2.957 -1.641 -10.039 1.00 96.88 81 ALA A C 1
ATOM 619 O O . ALA A 1 81 ? -3.465 -2.394 -9.209 1.00 96.88 81 ALA A O 1
ATOM 620 N N . ALA A 1 82 ? -1.903 -0.865 -9.764 1.00 98.06 82 ALA A N 1
ATOM 621 C CA . ALA A 1 82 ? -1.245 -0.853 -8.458 1.00 98.06 82 ALA A CA 1
ATOM 622 C C . ALA A 1 82 ? -2.171 -0.326 -7.354 1.00 98.06 82 ALA A C 1
ATOM 624 O O . ALA A 1 82 ? -2.322 -0.975 -6.324 1.00 98.06 82 ALA A O 1
ATOM 625 N N . GLN A 1 83 ? -2.892 0.777 -7.583 1.00 98.62 83 GLN A N 1
ATOM 626 C CA . GLN A 1 83 ? -3.860 1.272 -6.597 1.00 98.62 83 GLN A CA 1
ATOM 627 C C . GLN A 1 83 ? -4.957 0.244 -6.301 1.00 98.62 83 GLN A C 1
ATOM 629 O O . GLN A 1 83 ? -5.378 0.106 -5.154 1.00 98.62 83 GLN A O 1
ATOM 634 N N . THR A 1 84 ? -5.389 -0.526 -7.305 1.00 98.25 84 THR A N 1
ATOM 635 C CA . THR A 1 84 ? -6.365 -1.595 -7.078 1.00 98.25 84 THR A CA 1
ATOM 636 C C . THR A 1 84 ? -5.781 -2.762 -6.277 1.00 98.25 84 THR A C 1
ATOM 638 O O . THR A 1 84 ? -6.478 -3.317 -5.432 1.00 98.25 84 THR A O 1
ATOM 641 N N . ILE A 1 85 ? -4.517 -3.135 -6.506 1.00 97.88 85 ILE A N 1
ATOM 642 C CA . ILE A 1 85 ? -3.828 -4.126 -5.662 1.00 97.88 85 ILE A CA 1
ATOM 643 C C . ILE A 1 85 ? -3.741 -3.609 -4.223 1.00 97.88 85 ILE A C 1
ATOM 645 O O . ILE A 1 85 ? -4.109 -4.335 -3.307 1.00 97.88 85 ILE A O 1
ATOM 649 N N . LYS A 1 86 ? -3.347 -2.344 -4.020 1.00 98.25 86 LYS A N 1
ATOM 650 C CA . LYS A 1 86 ? -3.270 -1.744 -2.682 1.00 98.25 86 LYS A CA 1
ATOM 651 C C . LYS A 1 86 ? -4.638 -1.723 -1.990 1.00 98.25 86 LYS A C 1
ATOM 653 O O . LYS A 1 86 ? -4.712 -2.017 -0.808 1.00 98.25 86 LYS A O 1
ATOM 658 N N . ALA A 1 87 ? -5.728 -1.438 -2.706 1.00 98.19 87 ALA A N 1
ATOM 659 C CA . ALA A 1 87 ? -7.076 -1.522 -2.137 1.00 98.19 87 ALA A CA 1
ATOM 660 C C . ALA A 1 87 ? -7.434 -2.953 -1.692 1.00 98.19 87 ALA A C 1
ATOM 662 O O . ALA A 1 87 ? -7.976 -3.129 -0.605 1.00 98.19 87 ALA A O 1
ATOM 663 N N . ALA A 1 88 ? -7.096 -3.969 -2.493 1.00 96.94 88 ALA A N 1
ATOM 664 C CA . ALA A 1 88 ? -7.303 -5.369 -2.116 1.00 96.94 88 ALA A CA 1
ATOM 665 C C . ALA A 1 88 ? -6.483 -5.760 -0.873 1.00 96.94 88 ALA A C 1
ATOM 667 O O . ALA A 1 88 ? -7.020 -6.397 0.030 1.00 96.94 88 ALA A O 1
ATOM 668 N N . ASP A 1 89 ? -5.222 -5.329 -0.809 1.00 96.12 89 ASP A N 1
ATOM 669 C CA . ASP A 1 89 ? -4.347 -5.535 0.348 1.00 96.12 89 ASP A CA 1
ATOM 670 C C . ASP A 1 89 ? -4.911 -4.893 1.633 1.00 96.12 89 ASP A C 1
ATOM 672 O O . ASP A 1 89 ? -4.936 -5.505 2.704 1.00 96.12 89 ASP A O 1
ATOM 676 N N . LEU A 1 90 ? -5.459 -3.676 1.533 1.00 96.31 90 LEU A N 1
ATOM 677 C CA . LEU A 1 90 ? -6.113 -3.031 2.673 1.00 96.31 90 LEU A CA 1
ATOM 678 C C . LEU A 1 90 ? -7.287 -3.856 3.204 1.00 96.31 90 LEU A C 1
ATOM 680 O O . LEU A 1 90 ? -7.425 -3.974 4.418 1.00 96.31 90 LEU A O 1
ATOM 684 N N . ILE A 1 91 ? -8.101 -4.456 2.333 1.00 95.12 91 ILE A N 1
ATOM 685 C CA . ILE A 1 91 ? -9.222 -5.304 2.764 1.00 95.12 91 ILE A CA 1
ATOM 686 C C . ILE A 1 91 ? -8.710 -6.500 3.575 1.00 95.12 91 ILE A C 1
ATOM 688 O O . ILE A 1 91 ? -9.261 -6.781 4.638 1.00 95.12 91 ILE A O 1
ATOM 692 N N . SER A 1 92 ? -7.643 -7.174 3.127 1.00 91.38 92 SER A N 1
ATOM 693 C CA . SER A 1 92 ? -7.067 -8.299 3.877 1.00 91.38 92 SER A CA 1
ATOM 694 C C . SER A 1 92 ? -6.424 -7.876 5.195 1.00 91.38 92 SER A C 1
ATOM 696 O O . SER A 1 92 ? -6.516 -8.605 6.182 1.00 91.38 92 SER A O 1
ATOM 698 N N . ASN A 1 93 ? -5.791 -6.703 5.233 1.00 90.56 93 ASN A N 1
ATOM 699 C CA . ASN A 1 93 ? -5.013 -6.270 6.390 1.00 90.56 93 ASN A CA 1
ATOM 700 C C . ASN A 1 93 ? -5.869 -5.622 7.480 1.00 90.56 93 ASN A C 1
ATOM 702 O O . ASN A 1 93 ? -5.665 -5.909 8.663 1.00 90.56 93 ASN A O 1
ATOM 706 N N . LEU A 1 94 ? -6.845 -4.787 7.113 1.00 88.56 94 LEU A N 1
ATOM 707 C CA . LEU A 1 94 ? -7.650 -4.015 8.065 1.00 88.56 94 LEU A CA 1
ATOM 708 C C . LEU A 1 94 ? -8.391 -4.907 9.068 1.00 88.56 94 LEU A C 1
ATOM 710 O O . LEU A 1 94 ? -8.379 -4.608 10.260 1.00 88.56 94 LEU A O 1
ATOM 714 N N . SER A 1 95 ? -8.945 -6.040 8.622 1.00 75.94 95 SER A N 1
ATOM 715 C CA . SER A 1 95 ? -9.631 -6.989 9.509 1.00 75.94 95 SER A CA 1
ATOM 716 C C . SER A 1 95 ? -8.698 -7.687 10.504 1.00 75.94 95 SER A C 1
ATOM 718 O O . SER A 1 95 ? -9.154 -8.214 11.513 1.00 75.94 95 SER A O 1
ATOM 720 N N . THR A 1 96 ? -7.389 -7.726 10.231 1.00 83.19 96 THR A N 1
ATOM 721 C CA . THR A 1 96 ? -6.421 -8.438 11.081 1.00 83.19 96 THR A CA 1
ATOM 722 C C . THR A 1 96 ? -5.774 -7.550 12.135 1.00 83.19 96 THR A C 1
ATOM 724 O O . THR A 1 96 ? -5.458 -8.042 13.218 1.00 83.19 96 THR A O 1
ATOM 727 N N . VAL A 1 97 ? -5.575 -6.259 11.847 1.00 85.50 97 VAL A N 1
ATOM 728 C CA . VAL A 1 97 ? -4.862 -5.352 12.760 1.00 85.50 97 VAL A CA 1
ATOM 729 C C . VAL A 1 97 ? -5.663 -5.102 14.029 1.00 85.50 97 VAL A C 1
ATOM 731 O O . VAL A 1 97 ? -5.091 -5.169 15.112 1.00 85.50 97 VAL A O 1
ATOM 734 N N . GLU A 1 98 ? -6.977 -4.911 13.914 1.00 79.19 98 GLU A N 1
ATOM 735 C CA . GLU A 1 98 ? -7.847 -4.724 15.080 1.00 79.19 98 GLU A CA 1
ATOM 736 C C . GLU A 1 98 ? -7.750 -5.898 16.067 1.00 79.19 98 GLU A C 1
ATOM 738 O O . GLU A 1 98 ? -7.651 -5.689 17.272 1.00 79.19 98 GLU A O 1
ATOM 743 N N . ALA A 1 99 ? -7.700 -7.134 15.562 1.00 83.56 99 ALA A N 1
ATOM 744 C CA . ALA A 1 99 ? -7.602 -8.325 16.401 1.00 83.56 99 ALA A CA 1
ATOM 745 C C . ALA A 1 99 ? -6.209 -8.525 17.026 1.00 83.56 99 ALA A C 1
ATOM 747 O O . ALA A 1 99 ? -6.094 -9.154 18.077 1.00 83.56 99 ALA A O 1
ATOM 748 N N . ARG A 1 100 ? -5.144 -8.047 16.368 1.00 88.31 100 ARG A N 1
ATOM 749 C CA . ARG A 1 100 ? -3.750 -8.283 16.786 1.00 88.31 100 ARG A CA 1
ATOM 750 C C . ARG A 1 100 ? -3.211 -7.207 17.721 1.00 88.31 100 ARG A C 1
ATOM 752 O O . ARG A 1 100 ? -2.480 -7.543 18.647 1.00 88.31 100 ARG A O 1
ATOM 759 N N . ASP A 1 101 ? -3.544 -5.944 17.468 1.00 89.00 101 ASP A N 1
ATOM 760 C CA . ASP A 1 101 ? -3.058 -4.803 18.247 1.00 89.00 101 ASP A CA 1
ATOM 761 C C . ASP A 1 101 ? -4.150 -3.723 18.380 1.00 89.00 101 ASP A C 1
ATOM 763 O O . ASP A 1 101 ? -4.169 -2.740 17.629 1.00 89.00 101 ASP A O 1
ATOM 767 N N . PRO A 1 102 ? -5.076 -3.885 19.345 1.00 86.12 102 PRO A N 1
ATOM 768 C CA . PRO A 1 102 ? -6.163 -2.933 19.562 1.00 86.12 102 PRO A CA 1
ATOM 769 C C . PRO A 1 102 ? -5.681 -1.522 19.926 1.00 86.12 102 PRO A C 1
ATOM 771 O O . PRO A 1 102 ? -6.342 -0.542 19.591 1.00 86.12 102 PRO A O 1
ATOM 774 N N . GLN A 1 103 ? -4.524 -1.396 20.589 1.00 87.44 103 GLN A N 1
ATOM 775 C CA . GLN A 1 103 ? -3.979 -0.091 20.980 1.00 87.44 103 GLN A CA 1
ATOM 776 C C . GLN A 1 103 ? -3.510 0.696 19.755 1.00 87.44 103 GLN A C 1
ATOM 778 O O . GLN A 1 103 ? -3.690 1.913 19.680 1.00 87.44 103 GLN A O 1
ATOM 783 N N . PHE A 1 104 ? -2.937 -0.002 18.776 1.00 90.19 104 PHE A N 1
ATOM 784 C CA . PHE A 1 104 ? -2.476 0.605 17.537 1.00 90.19 104 PHE A CA 1
ATOM 785 C C . PHE A 1 104 ? -3.579 0.748 16.471 1.00 90.19 104 PHE A C 1
ATOM 787 O O . PHE A 1 104 ? -3.469 1.595 15.577 1.00 90.19 104 PHE A O 1
ATOM 794 N N . ALA A 1 105 ? -4.667 -0.022 16.571 1.00 91.75 105 ALA A N 1
ATOM 795 C CA . ALA A 1 105 ? -5.736 -0.075 15.572 1.00 91.75 105 ALA A CA 1
ATOM 796 C C . ALA A 1 105 ? -6.316 1.304 15.210 1.00 91.75 105 ALA A C 1
ATOM 798 O O . ALA A 1 105 ? -6.484 1.606 14.028 1.00 91.75 105 ALA A O 1
ATOM 799 N N . ALA A 1 106 ? -6.542 2.187 16.189 1.00 92.38 106 ALA A N 1
ATOM 800 C CA . ALA A 1 106 ? -7.096 3.518 15.928 1.00 92.38 106 ALA A CA 1
ATOM 801 C C . ALA A 1 106 ? -6.166 4.387 15.062 1.00 92.38 106 ALA A C 1
ATOM 803 O O . ALA A 1 106 ? -6.623 5.060 14.133 1.00 92.38 106 ALA A O 1
ATOM 804 N N . VAL A 1 107 ? -4.857 4.341 15.334 1.00 93.62 107 VAL A N 1
ATOM 805 C CA . VAL A 1 107 ? -3.842 5.054 14.545 1.00 93.62 107 VAL A CA 1
ATOM 806 C C . VAL A 1 107 ? -3.777 4.467 13.139 1.00 93.62 107 VAL A C 1
ATOM 808 O O . VAL A 1 107 ? -3.844 5.206 12.157 1.00 93.62 107 VAL A O 1
ATOM 811 N N . TYR A 1 108 ? -3.727 3.139 13.033 1.00 94.19 108 TYR A N 1
ATOM 812 C CA . TYR A 1 108 ? -3.695 2.436 11.754 1.00 94.19 108 TYR A CA 1
ATOM 813 C C . TYR A 1 108 ? -4.905 2.767 10.869 1.00 94.19 108 TYR A C 1
ATOM 815 O O . TYR A 1 108 ? -4.738 3.097 9.695 1.00 94.19 108 TYR A O 1
ATOM 823 N N . MET A 1 109 ? -6.119 2.755 11.427 1.00 95.12 109 MET A N 1
ATOM 824 C CA . MET A 1 109 ? -7.354 3.060 10.695 1.00 95.12 109 MET A CA 1
ATOM 825 C C . MET A 1 109 ? -7.370 4.501 10.170 1.00 95.12 109 MET A C 1
ATOM 827 O O . MET A 1 109 ? -7.743 4.728 9.018 1.00 95.12 109 MET A O 1
ATOM 831 N N . ARG A 1 110 ? -6.884 5.478 10.953 1.00 95.88 110 ARG A N 1
ATOM 832 C CA . ARG A 1 110 ? -6.716 6.867 10.484 1.00 95.88 110 ARG A CA 1
ATOM 833 C C . ARG A 1 110 ? -5.697 6.970 9.349 1.00 95.88 110 ARG A C 1
ATOM 835 O O . ARG A 1 110 ? -5.949 7.662 8.365 1.00 95.88 110 ARG A O 1
ATOM 842 N N . GLU A 1 111 ? -4.573 6.258 9.443 1.00 96.81 111 GLU A N 1
ATOM 843 C CA . GLU A 1 111 ? -3.581 6.207 8.360 1.00 96.81 111 GLU A CA 1
ATOM 844 C C . GLU A 1 111 ? -4.181 5.633 7.070 1.00 96.81 111 GLU A C 1
ATOM 846 O O . GLU A 1 111 ? -3.937 6.162 5.982 1.00 96.81 111 GLU A O 1
ATOM 851 N N . LYS A 1 112 ? -4.992 4.571 7.172 1.00 97.00 112 LYS A N 1
ATOM 852 C CA . LYS A 1 112 ? -5.639 3.955 6.005 1.00 97.00 112 LYS A CA 1
ATOM 853 C C . LYS A 1 112 ? -6.768 4.803 5.435 1.00 97.00 112 LYS A C 1
ATOM 855 O O . LYS A 1 112 ? -6.925 4.819 4.217 1.00 97.00 112 LYS A O 1
ATOM 860 N N . GLN A 1 113 ? -7.474 5.567 6.266 1.00 97.50 113 GLN A N 1
ATOM 861 C CA . GLN A 1 113 ? -8.453 6.552 5.806 1.00 97.50 113 GLN A CA 1
ATOM 862 C C . GLN A 1 113 ? -7.795 7.592 4.889 1.00 97.50 113 GLN A C 1
ATOM 864 O O . GLN A 1 113 ? -8.265 7.804 3.775 1.00 97.50 113 GLN A O 1
ATOM 869 N N . LEU A 1 114 ? -6.658 8.160 5.306 1.00 98.06 114 LEU A N 1
ATOM 870 C CA . LEU A 1 114 ? -5.894 9.108 4.486 1.00 98.06 114 LEU A CA 1
ATOM 871 C C . LEU A 1 114 ? -5.351 8.458 3.208 1.00 98.06 114 LEU A C 1
ATOM 873 O O . LEU A 1 114 ? -5.334 9.078 2.148 1.00 98.06 114 LEU A O 1
ATOM 877 N N . LEU A 1 115 ? -4.892 7.206 3.282 1.00 98.31 115 LEU A N 1
ATOM 878 C CA . LEU A 1 115 ? -4.435 6.481 2.097 1.00 98.31 115 LEU A CA 1
ATOM 879 C C . LEU A 1 115 ? -5.573 6.271 1.085 1.00 98.31 115 LEU A C 1
ATOM 881 O O . LEU A 1 115 ? -5.366 6.458 -0.111 1.00 98.31 115 LEU A O 1
ATOM 885 N N . LEU A 1 116 ? -6.779 5.931 1.545 1.00 98.38 116 LEU A N 1
ATOM 886 C CA . LEU A 1 116 ? -7.939 5.706 0.680 1.00 98.38 116 LEU A CA 1
ATOM 887 C C . LEU A 1 116 ? -8.317 6.950 -0.148 1.00 98.38 116 LEU A C 1
ATOM 889 O O . LEU A 1 116 ? -8.791 6.809 -1.280 1.00 98.38 116 LEU A O 1
ATOM 893 N N . GLU A 1 117 ? -8.072 8.157 0.374 1.00 98.25 117 GLU A N 1
ATOM 894 C CA . GLU A 1 117 ? -8.327 9.421 -0.334 1.00 98.25 117 GLU A CA 1
ATOM 895 C C . GLU A 1 117 ? -7.529 9.540 -1.639 1.00 98.25 117 GLU A C 1
ATOM 897 O O . GLU A 1 117 ? -8.022 10.125 -2.604 1.00 98.25 117 GLU A O 1
ATOM 902 N N . VAL A 1 118 ? -6.332 8.944 -1.708 1.00 98.44 118 VAL A N 1
ATOM 903 C CA . VAL A 1 118 ? -5.467 9.014 -2.898 1.00 98.44 118 VAL A CA 1
ATOM 904 C C . VAL A 1 118 ? -5.583 7.810 -3.832 1.00 98.44 118 VAL A C 1
ATOM 906 O O . VAL A 1 118 ? -5.074 7.863 -4.953 1.00 98.44 118 VAL A O 1
ATOM 909 N N . LEU A 1 119 ? -6.286 6.745 -3.428 1.00 98.50 119 LEU A N 1
ATOM 910 C CA . LEU A 1 119 ? -6.544 5.561 -4.263 1.00 98.50 119 LEU A CA 1
ATOM 911 C C . LEU A 1 119 ? -7.638 5.813 -5.317 1.00 98.50 119 LEU A C 1
ATOM 913 O O . LEU A 1 119 ? -8.481 4.959 -5.567 1.00 98.50 119 LEU A O 1
ATOM 917 N N . THR A 1 120 ? -7.667 6.995 -5.930 1.00 98.44 120 THR A N 1
ATOM 918 C CA . THR A 1 120 ? -8.746 7.462 -6.819 1.00 98.44 120 THR A CA 1
ATOM 919 C C . THR A 1 120 ? -8.875 6.690 -8.131 1.00 98.44 120 THR A C 1
ATOM 921 O O . THR A 1 120 ? -9.909 6.787 -8.786 1.00 98.44 120 THR A O 1
ATOM 924 N N . LYS A 1 121 ? -7.850 5.923 -8.512 1.00 98.31 121 LYS A N 1
ATOM 925 C CA . LYS A 1 121 ? -7.802 5.105 -9.732 1.00 98.31 121 LYS A CA 1
ATOM 926 C C . LYS A 1 121 ? -8.059 3.619 -9.455 1.00 98.31 121 LYS A C 1
ATOM 928 O O . LYS A 1 121 ? -8.043 2.827 -10.396 1.00 98.31 121 LYS A O 1
ATOM 933 N N . ALA A 1 122 ? -8.206 3.224 -8.189 1.00 98.06 122 ALA A N 1
ATOM 934 C CA . ALA A 1 122 ? -8.498 1.842 -7.828 1.00 98.06 122 ALA A CA 1
ATOM 935 C C . ALA A 1 122 ? -9.918 1.437 -8.254 1.00 98.06 122 ALA A C 1
ATOM 937 O O . ALA A 1 122 ? -10.785 2.288 -8.450 1.00 98.06 122 ALA A O 1
ATOM 938 N N . ASP A 1 123 ? -10.158 0.129 -8.359 1.00 97.88 123 ASP A N 1
ATOM 939 C CA . ASP A 1 123 ? -11.505 -0.41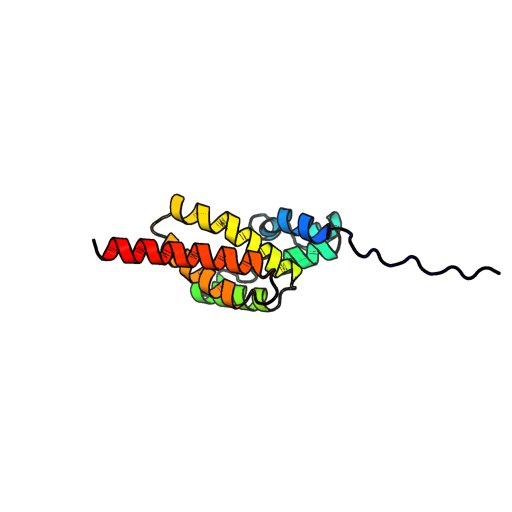9 -8.543 1.00 97.88 123 ASP A CA 1
ATOM 940 C C . ASP A 1 123 ? -12.469 0.115 -7.472 1.00 97.88 123 ASP A C 1
ATOM 942 O O . ASP A 1 123 ? -12.226 -0.017 -6.270 1.00 97.88 123 ASP A O 1
ATOM 946 N N . GLU A 1 124 ? -13.564 0.725 -7.923 1.00 97.94 124 GLU A N 1
ATOM 947 C CA . GLU A 1 124 ? -14.497 1.437 -7.050 1.00 97.94 124 GLU A CA 1
ATOM 948 C C . GLU A 1 124 ? -15.183 0.511 -6.038 1.00 97.94 124 GLU A C 1
ATOM 950 O O . GLU A 1 124 ? -15.468 0.939 -4.921 1.00 97.94 124 GLU A O 1
ATOM 955 N N . ARG A 1 125 ? -15.395 -0.770 -6.375 1.00 98.12 125 ARG A N 1
ATOM 956 C CA . ARG A 1 125 ? -15.991 -1.730 -5.435 1.00 98.12 125 ARG A CA 1
ATOM 957 C C . ARG A 1 125 ? -15.042 -1.977 -4.271 1.00 98.12 125 ARG A C 1
ATOM 959 O O . ARG A 1 125 ? -15.445 -1.824 -3.127 1.00 98.12 125 ARG A O 1
ATOM 966 N N . LEU A 1 126 ? -13.763 -2.226 -4.561 1.00 97.81 126 LEU A N 1
ATOM 967 C CA . LEU A 1 126 ? -12.761 -2.424 -3.510 1.00 97.81 126 LEU A CA 1
ATOM 968 C C . LEU A 1 126 ? -12.560 -1.161 -2.666 1.00 97.81 126 LEU A C 1
ATOM 970 O O . LEU A 1 126 ? -12.421 -1.250 -1.451 1.00 97.81 126 LEU A O 1
ATOM 974 N N . ARG A 1 127 ? -12.581 0.031 -3.277 1.00 98.06 127 ARG A N 1
ATOM 975 C CA . ARG A 1 127 ? -12.527 1.293 -2.517 1.00 98.06 127 ARG A CA 1
ATOM 976 C C . ARG A 1 127 ? -13.721 1.450 -1.579 1.00 98.06 127 ARG A C 1
ATOM 978 O O . ARG A 1 127 ? -13.540 1.913 -0.454 1.00 98.06 127 ARG A O 1
ATOM 985 N N . SER A 1 128 ? -14.919 1.089 -2.039 1.00 98.12 128 SER A N 1
ATOM 986 C CA . SER A 1 128 ? -16.136 1.100 -1.224 1.00 98.12 128 SER A CA 1
ATOM 987 C C . SER A 1 128 ? -16.042 0.106 -0.068 1.00 98.12 128 SER A C 1
ATOM 9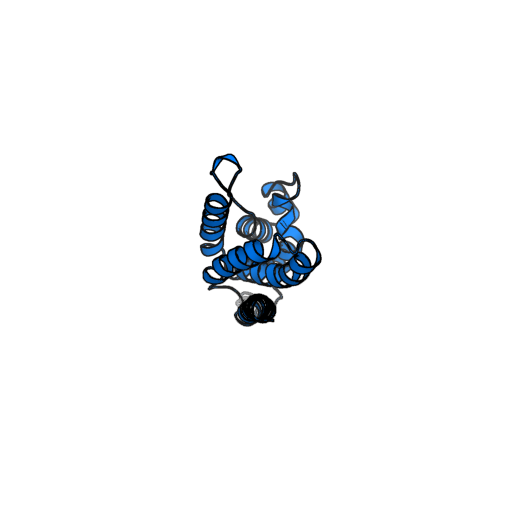89 O O . SER A 1 128 ? -16.406 0.454 1.051 1.00 98.12 128 SER A O 1
ATOM 991 N N . ASP A 1 129 ? -15.499 -1.088 -0.304 1.00 97.94 129 ASP A N 1
ATOM 992 C CA . ASP A 1 129 ? -15.318 -2.101 0.740 1.00 97.94 129 ASP A CA 1
ATOM 993 C C . ASP A 1 129 ? -14.327 -1.622 1.815 1.00 97.94 129 ASP A C 1
ATOM 995 O O . ASP A 1 129 ? -14.628 -1.679 3.006 1.00 97.94 129 ASP A O 1
ATOM 999 N N . VAL A 1 130 ? -13.180 -1.056 1.411 1.00 97.62 130 VAL A N 1
ATOM 1000 C CA . VAL A 1 130 ? -12.213 -0.446 2.346 1.00 97.62 130 VAL A CA 1
ATOM 1001 C C . VAL A 1 130 ? -12.871 0.671 3.158 1.00 97.62 130 VAL A C 1
ATOM 1003 O O . VAL A 1 130 ? -12.683 0.741 4.373 1.00 97.62 130 VAL A O 1
ATOM 1006 N N . ARG A 1 131 ? -13.654 1.541 2.505 1.00 97.81 131 ARG A N 1
ATOM 1007 C CA . ARG A 1 131 ? -14.387 2.624 3.174 1.00 97.81 131 ARG A CA 1
ATOM 1008 C C . ARG A 1 131 ? -15.328 2.077 4.244 1.00 97.81 131 ARG A C 1
ATOM 1010 O O . ARG A 1 131 ? -15.273 2.546 5.376 1.00 97.81 131 ARG A O 1
ATOM 1017 N N . ALA A 1 132 ? -16.135 1.079 3.893 1.00 96.94 132 ALA A N 1
ATOM 1018 C CA . ALA A 1 132 ? -17.103 0.474 4.798 1.00 96.94 132 ALA A CA 1
ATOM 1019 C C . ALA A 1 132 ? -16.427 -0.142 6.033 1.00 96.94 132 ALA A C 1
ATOM 1021 O O . ALA A 1 132 ? -16.907 0.057 7.144 1.00 96.94 132 ALA A O 1
ATOM 1022 N N . ILE A 1 133 ? -15.284 -0.820 5.864 1.00 95.50 133 ILE A N 1
ATOM 1023 C CA . ILE A 1 133 ? -14.518 -1.396 6.985 1.00 95.50 133 ILE A CA 1
ATOM 1024 C C . ILE A 1 133 ? -14.031 -0.300 7.948 1.00 95.50 133 ILE A C 1
ATOM 1026 O O . ILE A 1 133 ? -14.151 -0.438 9.164 1.00 95.50 133 ILE A O 1
ATOM 1030 N N . ILE A 1 134 ? -13.491 0.800 7.414 1.00 95.56 134 ILE A N 1
ATOM 1031 C CA . ILE A 1 134 ? -12.988 1.920 8.224 1.00 95.56 134 ILE A CA 1
ATOM 1032 C C . ILE A 1 134 ? -14.137 2.627 8.961 1.00 95.56 134 ILE A C 1
ATOM 1034 O O . ILE A 1 134 ? -14.006 2.971 10.136 1.00 95.56 134 ILE A O 1
ATOM 1038 N N . GLU A 1 135 ? -15.264 2.853 8.284 1.00 95.44 135 GLU A N 1
ATOM 1039 C CA . GLU A 1 135 ? -16.448 3.492 8.871 1.00 95.44 135 GLU A CA 1
ATOM 1040 C C . GLU A 1 135 ? -17.087 2.626 9.965 1.00 95.44 135 GLU A C 1
ATOM 1042 O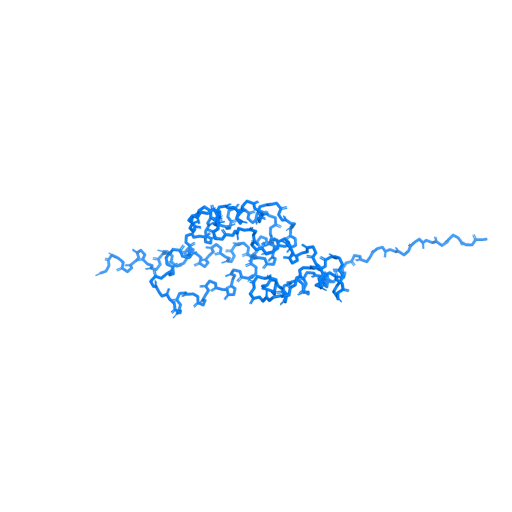 O . GLU A 1 135 ? -17.442 3.149 11.026 1.00 95.44 135 GLU A O 1
ATOM 1047 N N . ASP A 1 136 ? -17.178 1.311 9.748 1.00 94.69 136 ASP A N 1
ATOM 1048 C CA . ASP A 1 136 ? -17.658 0.352 10.746 1.00 94.69 136 ASP A CA 1
ATOM 1049 C C . ASP A 1 136 ? -16.787 0.382 12.009 1.00 94.69 136 ASP A C 1
ATOM 1051 O O . ASP A 1 136 ? -17.309 0.527 13.117 1.00 94.69 136 ASP A O 1
ATOM 1055 N N . TYR A 1 137 ? -15.460 0.357 11.842 1.00 93.50 137 TYR A N 1
ATOM 1056 C CA . TYR A 1 137 ? -14.519 0.454 12.957 1.00 93.50 137 TYR A CA 1
ATOM 1057 C C . TYR A 1 137 ? -14.792 1.686 13.831 1.00 93.50 137 TYR A C 1
ATOM 1059 O O . TYR A 1 137 ? -14.997 1.561 15.039 1.00 93.50 137 TYR A O 1
ATOM 1067 N N . PHE A 1 138 ? -14.851 2.883 13.238 1.00 92.94 138 PHE A N 1
ATOM 1068 C CA . PHE A 1 138 ? -15.065 4.109 14.015 1.00 92.94 138 PHE A CA 1
ATOM 1069 C C . PHE A 1 138 ? -16.476 4.212 14.604 1.00 92.94 138 PHE A C 1
ATOM 1071 O O . PHE A 1 138 ? -16.647 4.813 15.666 1.00 92.94 138 PHE A O 1
ATOM 1078 N N . THR A 1 139 ? -17.477 3.612 13.958 1.00 94.38 139 THR A N 1
ATOM 1079 C CA . THR A 1 139 ? -18.850 3.567 14.480 1.00 94.38 139 THR A CA 1
ATOM 1080 C C . THR A 1 139 ? -18.935 2.715 15.746 1.00 94.38 139 THR A C 1
ATOM 1082 O O . THR A 1 139 ? -19.570 3.128 16.722 1.00 94.38 139 THR A O 1
ATOM 1085 N N . ARG A 1 140 ? -18.259 1.558 15.769 1.00 91.94 140 ARG A N 1
ATOM 1086 C CA . ARG A 1 140 ? -18.184 0.691 16.954 1.00 91.94 140 ARG A CA 1
ATOM 1087 C C . ARG A 1 140 ? -17.464 1.380 18.115 1.00 91.94 140 ARG A C 1
ATOM 1089 O O . ARG A 1 140 ? -18.037 1.484 19.193 1.00 91.94 140 ARG A O 1
ATOM 1096 N N . GLN A 1 141 ? -16.293 1.970 17.869 1.00 84.06 141 GLN A N 1
ATOM 1097 C CA . GLN A 1 141 ? -15.533 2.672 18.916 1.00 84.06 141 GLN A CA 1
ATOM 1098 C C . GLN A 1 141 ? -16.296 3.874 19.505 1.00 84.06 141 GLN A C 1
ATOM 1100 O O . GLN A 1 141 ? -16.315 4.070 20.716 1.00 84.06 141 GLN A O 1
ATOM 1105 N N . GLY A 1 142 ? -16.995 4.655 18.671 1.00 77.25 142 GLY A N 1
ATOM 1106 C CA . GLY A 1 142 ? -17.798 5.790 19.145 1.00 77.25 142 GLY A CA 1
ATOM 1107 C C . GLY A 1 142 ? -19.077 5.399 19.902 1.00 77.25 142 GLY A C 1
ATOM 1108 O O . GLY A 1 142 ? -19.669 6.245 20.576 1.00 77.25 142 GLY A O 1
ATOM 1109 N N . SER A 1 143 ? -19.517 4.142 19.783 1.00 65.81 143 SER A N 1
ATOM 1110 C CA . SER A 1 143 ? -20.630 3.586 20.564 1.00 65.81 143 SER A CA 1
ATOM 1111 C C . SER A 1 143 ? -20.154 3.099 21.935 1.00 65.81 143 SER A C 1
ATOM 1113 O O . SER A 1 143 ? -20.848 3.327 22.924 1.00 65.81 143 SER A O 1
ATOM 1115 N N . ASP A 1 144 ? -18.951 2.520 21.999 1.00 61.84 144 ASP A N 1
ATOM 1116 C CA . ASP A 1 144 ? -18.326 2.033 23.235 1.00 61.84 144 ASP A CA 1
ATOM 1117 C C . ASP A 1 144 ? -17.902 3.176 24.177 1.00 61.84 144 ASP A C 1
ATOM 1119 O O . ASP A 1 144 ? -17.990 3.033 25.390 1.00 61.84 144 ASP A O 1
ATOM 1123 N N . GLU A 1 145 ? -17.525 4.349 23.654 1.00 55.91 145 GLU A N 1
ATOM 1124 C CA . GLU A 1 145 ? -17.215 5.539 24.474 1.00 55.91 145 GLU A CA 1
ATOM 1125 C C . GLU A 1 145 ? -18.454 6.196 25.122 1.00 55.91 145 GLU A C 1
ATOM 1127 O O . GLU A 1 145 ? -18.321 7.085 25.967 1.00 55.91 145 GLU A O 1
ATOM 1132 N N . ARG A 1 146 ? -19.667 5.806 24.706 1.00 50.69 146 ARG A N 1
ATOM 1133 C CA . ARG A 1 146 ? -20.945 6.357 25.198 1.00 50.69 146 ARG A CA 1
ATOM 1134 C C . ARG A 1 146 ? -21.695 5.416 26.151 1.00 50.69 146 ARG A C 1
ATOM 1136 O O . ARG A 1 146 ? -22.785 5.788 26.592 1.00 50.69 146 ARG A O 1
ATOM 1143 N N . ALA A 1 147 ? -21.147 4.233 26.428 1.00 44.31 147 ALA A N 1
ATOM 1144 C CA . ALA A 1 147 ? -21.692 3.217 27.331 1.00 44.31 147 ALA A CA 1
ATOM 1145 C C . ALA A 1 147 ? -20.935 3.202 28.668 1.00 44.31 147 ALA A C 1
ATOM 1147 O O . ALA A 1 147 ? -21.598 2.939 29.697 1.00 44.31 147 ALA A O 1
#

Organism: NCBI:txid2782701